Protein AF-A0A1B6LGV1-F1 (afdb_monomer_lite)

pLDDT: mean 84.23, std 12.66, range [40.59, 97.12]

Foldseek 3Di:
DDDDPPDPPDQAPCPVQFDWDQDPVRDIDTDGHDDPVPRQDPVNCVVVDADPVDHPPPPDPVVVVVCCVVCVVVVVVVVVVVVVCCVVPQDPVRDDDRDRD

Radius of gyration: 19.68 Å; chains: 1; bounding box: 51×38×47 Å

Secondary structure (DSSP, 8-state):
----TTS-----TTGGGEEEEE-TTS-EEEEEE--TTTT--HHHHHTTS--TTS--TT--HHHHHHHHHHHHHHHHHHHHHHHHHHHHH--TT------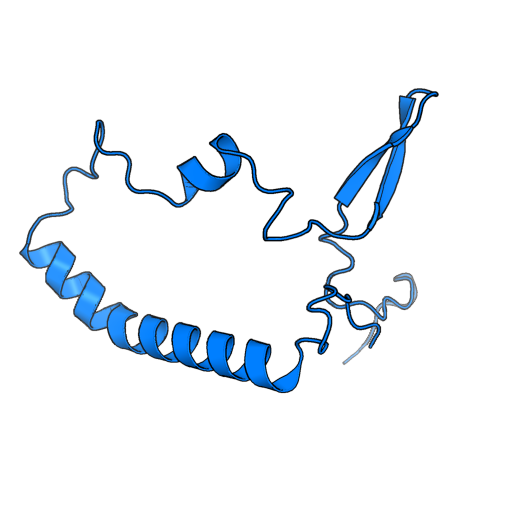--

Structure (mmCIF, N/CA/C/O backbone):
data_AF-A0A1B6LGV1-F1
#
_entry.id   AF-A0A1B6LGV1-F1
#
loop_
_atom_site.group_PDB
_atom_site.id
_atom_site.type_symbol
_atom_site.label_atom_id
_atom_site.label_alt_id
_atom_site.label_comp_id
_atom_site.label_asym_id
_atom_site.label_entity_id
_atom_site.label_seq_id
_atom_site.pdbx_PDB_ins_code
_atom_site.Cartn_x
_atom_site.Cartn_y
_atom_site.Cartn_z
_atom_site.occupancy
_atom_site.B_iso_or_equiv
_atom_site.auth_seq_id
_atom_site.auth_comp_id
_atom_site.auth_asym_id
_atom_site.auth_atom_id
_atom_site.pdbx_PDB_model_num
ATOM 1 N N . HIS A 1 1 ? -2.561 18.239 -23.705 1.00 43.09 1 HIS A N 1
ATOM 2 C CA . HIS A 1 1 ? -1.934 18.654 -22.432 1.00 43.09 1 HIS A CA 1
ATOM 3 C C . HIS A 1 1 ? -0.420 18.608 -22.568 1.00 43.09 1 HIS A C 1
ATOM 5 O O . HIS A 1 1 ? 0.151 17.566 -22.866 1.00 43.09 1 HIS A O 1
ATOM 11 N N . GLN A 1 2 ? 0.185 19.787 -22.507 1.00 40.59 2 GLN A N 1
ATOM 12 C CA . GLN A 1 2 ? 1.500 20.132 -23.042 1.00 40.59 2 GLN A CA 1
ATOM 13 C C . GLN A 1 2 ? 2.623 19.598 -22.134 1.00 40.59 2 GLN A C 1
ATOM 15 O O . GLN A 1 2 ? 2.749 20.024 -20.990 1.00 40.59 2 GLN A O 1
ATOM 20 N N . ARG A 1 3 ? 3.428 18.642 -22.624 1.00 50.94 3 ARG A N 1
ATOM 21 C CA . ARG A 1 3 ? 4.642 18.172 -21.932 1.00 50.94 3 ARG A CA 1
ATOM 22 C C . ARG A 1 3 ? 5.756 19.207 -22.133 1.00 50.94 3 ARG A C 1
ATOM 24 O O . ARG A 1 3 ? 6.042 19.591 -23.264 1.00 50.94 3 ARG A O 1
ATOM 31 N N . SER A 1 4 ? 6.354 19.671 -21.035 1.00 57.97 4 SER A N 1
ATOM 32 C CA . SER A 1 4 ? 7.537 20.545 -21.024 1.00 57.97 4 SER A CA 1
ATOM 33 C C . SER A 1 4 ? 8.656 19.974 -21.908 1.00 57.97 4 SER A C 1
ATOM 35 O O . SER A 1 4 ? 8.993 18.798 -21.789 1.00 57.97 4 SER A O 1
ATOM 37 N N . ARG A 1 5 ? 9.250 20.810 -22.776 1.00 57.25 5 ARG A N 1
ATOM 38 C CA . ARG A 1 5 ? 10.309 20.427 -23.736 1.00 57.25 5 ARG A CA 1
ATOM 39 C C . ARG A 1 5 ? 11.615 19.942 -23.081 1.00 57.25 5 ARG A C 1
ATOM 41 O O . ARG A 1 5 ? 12.407 19.305 -23.764 1.00 57.25 5 ARG A O 1
ATOM 48 N N . ASN A 1 6 ? 11.811 20.194 -21.783 1.00 61.28 6 ASN A N 1
ATOM 49 C CA . ASN A 1 6 ? 13.014 19.798 -21.034 1.00 61.28 6 ASN A CA 1
ATOM 50 C C . ASN A 1 6 ? 12.790 18.595 -20.104 1.00 61.28 6 ASN A C 1
ATOM 52 O O . ASN A 1 6 ? 13.696 18.212 -19.366 1.00 61.28 6 ASN A O 1
ATOM 56 N N . MET A 1 7 ? 11.594 18.002 -20.102 1.00 59.25 7 MET A N 1
ATOM 57 C CA . MET A 1 7 ? 11.331 16.804 -19.313 1.00 59.25 7 MET A CA 1
ATOM 58 C C . MET A 1 7 ? 11.659 15.575 -20.173 1.00 59.25 7 MET A C 1
ATOM 60 O O . MET A 1 7 ? 11.093 15.452 -21.264 1.00 59.25 7 MET A O 1
ATOM 64 N N . PRO A 1 8 ? 12.539 14.655 -19.728 1.00 60.22 8 PRO A N 1
ATOM 65 C CA . PRO A 1 8 ? 12.706 13.381 -20.416 1.00 60.22 8 PRO A CA 1
ATOM 66 C C . PRO A 1 8 ? 11.334 12.718 -20.574 1.00 60.22 8 PRO A C 1
ATOM 68 O O . PRO A 1 8 ? 10.462 12.857 -19.715 1.00 60.22 8 PRO A O 1
ATOM 71 N N . ASN A 1 9 ? 11.118 12.041 -21.701 1.00 67.44 9 ASN A N 1
ATOM 72 C CA . ASN A 1 9 ? 9.841 11.412 -22.025 1.00 67.44 9 ASN A CA 1
ATOM 73 C C . ASN A 1 9 ? 9.629 10.227 -21.062 1.00 67.44 9 ASN A C 1
ATOM 75 O O . ASN A 1 9 ? 10.067 9.106 -21.308 1.00 67.44 9 ASN A O 1
ATOM 79 N N . ILE A 1 10 ? 9.062 10.506 -19.888 1.00 70.50 10 ILE A N 1
ATOM 80 C CA . ILE A 1 10 ? 8.865 9.525 -18.824 1.00 70.50 10 ILE A CA 1
ATOM 81 C C . ILE A 1 10 ? 7.609 8.715 -19.159 1.00 70.50 10 ILE A C 1
ATOM 83 O O . ILE A 1 10 ? 6.486 9.199 -19.038 1.00 70.50 10 ILE A O 1
ATOM 87 N N . PHE A 1 11 ? 7.811 7.467 -19.583 1.00 71.06 11 PHE A N 1
ATOM 88 C CA . PHE A 1 11 ? 6.740 6.512 -19.907 1.00 71.06 11 PHE A CA 1
ATOM 89 C C . PHE A 1 11 ? 6.259 5.701 -18.691 1.00 71.06 11 PHE A C 1
ATOM 91 O O . PHE A 1 11 ? 5.280 4.971 -18.763 1.00 71.06 11 PHE A O 1
ATOM 98 N N . CYS A 1 12 ? 6.932 5.824 -17.544 1.00 74.06 12 CYS A N 1
ATOM 99 C CA . CYS A 1 12 ? 6.585 5.092 -16.330 1.00 74.06 12 CYS A CA 1
ATOM 100 C C . CYS A 1 12 ? 5.830 5.995 -15.350 1.00 74.06 12 CYS A C 1
ATOM 102 O O . CYS A 1 12 ? 6.407 6.953 -14.835 1.00 74.06 12 CYS A O 1
ATOM 104 N N . ARG A 1 13 ? 4.570 5.655 -15.038 1.00 74.94 13 ARG A N 1
ATOM 105 C CA . ARG A 1 13 ? 3.758 6.377 -14.035 1.00 74.94 13 ARG A CA 1
ATOM 106 C C . ARG A 1 13 ? 4.417 6.412 -12.654 1.00 74.94 13 ARG A C 1
ATOM 108 O O . ARG A 1 13 ? 4.277 7.392 -11.938 1.00 74.94 13 ARG A O 1
ATOM 115 N N . PHE A 1 14 ? 5.194 5.383 -12.324 1.00 76.44 14 PHE A N 1
ATOM 116 C CA . PHE A 1 14 ? 5.874 5.256 -11.038 1.00 76.44 14 PHE A CA 1
ATOM 117 C C . PHE A 1 14 ? 7.308 5.792 -11.043 1.00 76.44 14 PHE A C 1
ATOM 119 O O . PHE A 1 14 ? 8.041 5.546 -10.099 1.00 76.44 14 PHE A O 1
ATOM 126 N N . TYR A 1 15 ? 7.752 6.523 -12.070 1.00 81.81 15 TYR A N 1
ATOM 127 C CA . TYR A 1 15 ? 9.160 6.929 -12.211 1.00 81.81 15 TYR A CA 1
ATOM 128 C C . TYR A 1 15 ? 9.779 7.555 -10.947 1.00 81.81 15 TYR A C 1
ATOM 130 O O . TYR A 1 15 ? 10.923 7.241 -10.620 1.00 81.81 15 TYR A O 1
ATOM 138 N N . ALA A 1 16 ? 9.019 8.389 -10.230 1.00 83.81 16 ALA A N 1
ATOM 139 C CA . ALA A 1 16 ? 9.458 9.050 -8.999 1.00 83.81 16 ALA A CA 1
ATOM 140 C C . ALA A 1 16 ? 9.527 8.124 -7.766 1.00 83.81 16 ALA A C 1
ATOM 142 O O . ALA A 1 16 ? 10.148 8.484 -6.775 1.00 83.81 16 ALA A O 1
ATOM 143 N N . PHE A 1 17 ? 8.941 6.928 -7.836 1.00 85.31 17 PHE A N 1
ATOM 144 C CA . PHE A 1 17 ? 8.872 5.933 -6.757 1.00 85.31 17 PHE A CA 1
ATOM 145 C C . PHE A 1 17 ? 9.891 4.802 -6.938 1.00 85.31 17 PHE A C 1
ATOM 147 O O . PHE A 1 17 ? 9.741 3.704 -6.403 1.00 85.31 17 PHE A O 1
ATOM 154 N N . ARG A 1 18 ? 10.928 5.032 -7.748 1.00 87.62 18 ARG A N 1
ATOM 155 C CA . ARG A 1 18 ? 11.998 4.055 -7.930 1.00 87.62 18 ARG A CA 1
ATOM 156 C C . ARG A 1 18 ? 12.821 3.937 -6.658 1.00 87.62 18 ARG A C 1
ATOM 158 O O . ARG A 1 18 ? 13.321 4.930 -6.134 1.00 87.62 18 ARG A O 1
ATOM 165 N N . ARG A 1 19 ? 13.038 2.699 -6.232 1.00 89.25 19 ARG A N 1
ATOM 166 C CA . ARG A 1 19 ? 13.945 2.373 -5.139 1.00 89.25 19 ARG A CA 1
ATOM 167 C C . ARG A 1 19 ? 15.372 2.741 -5.537 1.00 89.25 19 ARG A C 1
ATOM 169 O O . ARG A 1 19 ? 15.789 2.509 -6.676 1.00 89.25 19 ARG A O 1
ATOM 176 N N . LEU A 1 20 ? 16.127 3.280 -4.588 1.00 91.62 20 LEU A N 1
ATOM 177 C CA . LEU A 1 20 ? 17.548 3.576 -4.739 1.00 91.62 20 LEU A CA 1
ATOM 178 C C . LEU A 1 20 ? 18.379 2.609 -3.898 1.00 91.62 20 LEU A C 1
ATOM 180 O O . LEU A 1 20 ? 17.914 2.082 -2.891 1.00 91.62 20 LEU A O 1
ATOM 184 N N . ARG A 1 21 ? 19.624 2.382 -4.310 1.00 90.81 21 ARG A N 1
ATOM 185 C CA . ARG A 1 21 ? 20.618 1.648 -3.522 1.00 90.81 21 ARG A CA 1
ATOM 186 C C . ARG A 1 21 ? 21.973 2.323 -3.623 1.00 90.81 21 ARG A C 1
ATOM 188 O O . ARG A 1 21 ? 22.300 2.901 -4.660 1.00 90.81 21 ARG A O 1
ATOM 195 N N . TYR A 1 22 ? 22.792 2.158 -2.596 1.00 95.62 22 TYR A N 1
ATOM 196 C CA . TYR A 1 22 ? 24.211 2.460 -2.700 1.00 95.62 22 TYR A CA 1
ATOM 197 C C . TYR A 1 22 ? 24.938 1.323 -3.425 1.00 95.62 22 TYR A C 1
ATOM 199 O O . TYR A 1 22 ? 24.703 0.134 -3.193 1.00 95.62 22 TYR A O 1
ATOM 207 N N . THR A 1 23 ? 25.801 1.685 -4.365 1.00 94.50 23 THR A N 1
ATOM 208 C CA . THR A 1 23 ? 26.737 0.755 -5.003 1.00 94.50 23 THR A CA 1
ATOM 209 C C . THR A 1 23 ? 27.911 0.466 -4.067 1.00 94.50 23 THR A C 1
ATOM 211 O O . THR A 1 23 ? 28.129 1.184 -3.094 1.00 94.50 23 THR A O 1
ATOM 214 N N . LYS A 1 24 ? 28.722 -0.554 -4.386 1.00 94.69 24 LYS A N 1
ATOM 215 C CA . LYS A 1 24 ? 29.947 -0.870 -3.625 1.00 94.69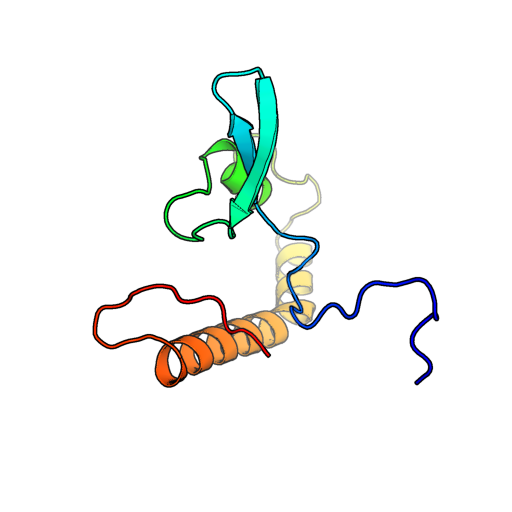 24 LYS A CA 1
ATOM 216 C C . LYS A 1 24 ? 30.918 0.318 -3.532 1.00 94.69 24 LYS A C 1
ATOM 218 O O . LYS A 1 24 ? 31.696 0.390 -2.594 1.00 94.69 24 LYS A O 1
ATOM 223 N N . ASN A 1 25 ? 30.825 1.256 -4.476 1.00 94.75 25 ASN A N 1
ATOM 224 C CA . ASN A 1 25 ? 31.661 2.451 -4.550 1.00 94.75 25 ASN A CA 1
ATOM 225 C C . ASN A 1 25 ? 31.005 3.675 -3.874 1.00 94.75 25 ASN A C 1
ATOM 227 O O . ASN A 1 25 ? 31.473 4.792 -4.063 1.00 94.75 25 ASN A O 1
ATOM 231 N N . GLY A 1 26 ? 29.889 3.501 -3.153 1.00 94.75 26 GLY A N 1
ATOM 232 C CA . GLY A 1 26 ? 29.199 4.576 -2.426 1.00 94.75 26 GLY A CA 1
ATOM 233 C C . GLY A 1 26 ? 28.315 5.495 -3.277 1.00 94.75 26 GLY A C 1
ATOM 234 O O . GLY A 1 26 ? 27.723 6.431 -2.753 1.00 94.75 26 GLY A O 1
ATOM 235 N N . GLN A 1 27 ? 28.175 5.242 -4.581 1.00 96.38 27 GLN A N 1
ATOM 236 C CA . GLN A 1 27 ? 27.286 6.027 -5.448 1.00 96.38 27 GLN A CA 1
ATOM 237 C C . GLN A 1 27 ? 25.834 5.555 -5.336 1.00 96.38 27 GLN A C 1
ATOM 239 O O . GLN A 1 27 ? 25.594 4.347 -5.254 1.00 96.38 27 GLN A O 1
ATOM 244 N N . LEU A 1 28 ? 24.878 6.485 -5.407 1.00 94.19 28 LEU A N 1
ATOM 245 C CA . LEU A 1 28 ? 23.451 6.173 -5.526 1.00 94.19 28 LEU A CA 1
ATOM 246 C C . LEU A 1 28 ? 23.123 5.648 -6.928 1.00 94.19 28 LEU A C 1
ATOM 248 O O . LEU A 1 28 ? 23.496 6.247 -7.934 1.00 94.19 28 LEU A O 1
ATOM 252 N N . ALA A 1 29 ? 22.385 4.544 -6.988 1.00 92.00 29 ALA A N 1
ATOM 253 C CA . ALA A 1 29 ? 21.919 3.936 -8.226 1.00 92.00 29 ALA A CA 1
ATOM 254 C C . ALA A 1 29 ? 20.445 3.527 -8.128 1.00 92.00 29 ALA A C 1
ATOM 256 O O . ALA A 1 29 ? 19.948 3.180 -7.057 1.00 92.00 29 ALA A O 1
ATOM 257 N N . ILE A 1 30 ? 19.761 3.515 -9.274 1.00 89.38 30 ILE A N 1
ATOM 258 C CA . ILE A 1 30 ? 18.388 3.012 -9.388 1.00 89.38 30 ILE A CA 1
ATOM 259 C C . ILE A 1 30 ? 18.383 1.493 -9.171 1.00 89.38 30 ILE A C 1
ATOM 261 O O . ILE A 1 30 ? 19.175 0.762 -9.769 1.00 89.38 30 ILE A O 1
ATOM 265 N N . ALA A 1 31 ? 17.463 1.021 -8.332 1.00 89.06 31 ALA A N 1
ATOM 266 C CA . ALA A 1 31 ? 17.335 -0.369 -7.897 1.00 89.06 31 ALA A CA 1
ATOM 267 C C . ALA A 1 31 ? 15.940 -0.962 -8.173 1.00 89.06 31 ALA A C 1
ATOM 269 O O . ALA A 1 31 ? 15.499 -1.872 -7.466 1.00 89.06 31 ALA A O 1
ATOM 270 N N . GLY A 1 32 ? 15.251 -0.444 -9.196 1.00 87.56 32 GLY A N 1
ATOM 271 C CA . GLY A 1 32 ? 13.908 -0.875 -9.583 1.00 87.56 32 GLY A CA 1
ATOM 272 C C . GLY A 1 32 ? 12.819 -0.203 -8.750 1.00 87.56 32 GLY A C 1
ATOM 273 O O . GLY A 1 32 ? 12.891 0.997 -8.495 1.00 87.56 32 GLY A O 1
ATOM 274 N N . PHE A 1 33 ? 11.815 -0.977 -8.358 1.00 87.25 33 PHE A N 1
ATOM 275 C CA . PHE A 1 33 ? 10.713 -0.569 -7.487 1.00 87.25 33 PHE A CA 1
ATOM 276 C C . PHE A 1 33 ? 10.714 -1.446 -6.242 1.00 87.25 33 PHE A C 1
ATOM 278 O O . PHE A 1 33 ? 11.281 -2.541 -6.278 1.00 87.25 33 PHE A O 1
ATOM 285 N N . SER A 1 34 ? 10.110 -0.952 -5.166 1.00 86.50 34 SER A N 1
ATOM 286 C CA . SER A 1 34 ? 9.976 -1.734 -3.943 1.00 86.50 34 SER A CA 1
ATOM 287 C C . SER A 1 34 ? 8.989 -2.878 -4.143 1.00 86.50 34 SER A C 1
ATOM 289 O O . SER A 1 34 ? 7.909 -2.670 -4.692 1.00 86.50 34 SER A O 1
ATOM 291 N N . ASP A 1 35 ? 9.357 -4.073 -3.700 1.00 84.88 35 ASP A N 1
ATOM 292 C CA . ASP A 1 35 ? 8.448 -5.208 -3.601 1.00 84.88 35 ASP A CA 1
ATOM 293 C C . ASP A 1 35 ? 7.515 -4.997 -2.390 1.00 84.88 35 ASP A C 1
ATOM 295 O O . ASP A 1 35 ? 8.006 -4.935 -1.257 1.00 84.88 35 ASP A O 1
ATOM 299 N N . PRO A 1 36 ? 6.190 -4.882 -2.594 1.00 79.31 36 PRO A N 1
ATOM 300 C CA . PRO A 1 36 ? 5.241 -4.582 -1.523 1.00 79.31 36 PRO A CA 1
ATOM 301 C C . PRO A 1 36 ? 5.164 -5.665 -0.438 1.00 79.31 36 PRO A C 1
ATOM 303 O O . PRO A 1 36 ? 4.729 -5.366 0.670 1.00 79.31 36 PRO A O 1
ATOM 306 N N . LEU A 1 37 ? 5.588 -6.902 -0.719 1.00 82.00 37 LEU A N 1
ATOM 307 C CA . LEU A 1 37 ? 5.540 -8.012 0.237 1.00 82.00 37 LEU A CA 1
ATOM 308 C C . LEU A 1 37 ? 6.868 -8.233 0.966 1.00 82.00 37 LEU A C 1
ATOM 310 O O . LEU A 1 37 ? 6.902 -8.943 1.971 1.00 82.00 37 LEU A O 1
ATOM 314 N N . ARG A 1 38 ? 7.972 -7.688 0.443 1.00 86.00 38 ARG A N 1
ATOM 315 C CA . ARG A 1 38 ? 9.326 -8.033 0.909 1.00 86.00 38 ARG A CA 1
ATOM 316 C C . ARG A 1 38 ? 10.131 -6.854 1.423 1.00 86.00 38 ARG A C 1
ATOM 318 O O . ARG A 1 38 ? 10.979 -7.056 2.286 1.00 86.00 38 ARG A O 1
ATOM 325 N N . ASP A 1 39 ? 9.918 -5.665 0.866 1.00 87.88 39 ASP A N 1
ATOM 326 C CA . ASP A 1 39 ? 10.793 -4.523 1.134 1.00 87.88 39 ASP A CA 1
ATOM 327 C C . ASP A 1 39 ? 10.305 -3.636 2.284 1.00 87.88 39 ASP A C 1
ATOM 329 O O . ASP A 1 39 ? 11.105 -2.878 2.825 1.00 87.88 39 ASP A O 1
ATOM 333 N N . ALA A 1 40 ? 9.025 -3.716 2.664 1.00 89.44 40 ALA A N 1
ATOM 334 C CA . ALA A 1 40 ? 8.496 -2.959 3.794 1.00 89.44 40 ALA A CA 1
ATOM 335 C C . ALA A 1 40 ? 9.042 -3.521 5.115 1.00 89.44 40 ALA A C 1
ATOM 337 O O . ALA A 1 40 ? 8.807 -4.681 5.465 1.00 89.44 40 ALA A O 1
ATOM 338 N N . THR A 1 41 ? 9.777 -2.695 5.854 1.00 90.69 41 THR A N 1
ATOM 339 C CA . THR A 1 41 ? 10.278 -3.032 7.189 1.00 90.69 41 THR A CA 1
ATOM 340 C C . THR A 1 41 ? 9.198 -2.820 8.250 1.00 90.69 41 THR A C 1
ATOM 342 O O . THR A 1 41 ? 8.167 -2.196 8.004 1.00 90.69 41 THR A O 1
ATOM 345 N N . GLN A 1 42 ? 9.430 -3.314 9.470 1.00 89.19 42 GLN A N 1
ATOM 346 C CA . GLN A 1 42 ? 8.508 -3.057 10.582 1.00 89.19 42 GLN A CA 1
ATOM 347 C C . GLN A 1 42 ? 8.347 -1.563 10.878 1.00 89.19 42 GLN A C 1
ATOM 349 O O . GLN A 1 42 ? 7.242 -1.135 11.201 1.00 89.19 42 GLN A O 1
ATOM 354 N N . ASP A 1 43 ? 9.411 -0.773 10.727 1.00 89.62 43 ASP A N 1
ATOM 355 C CA . ASP A 1 43 ? 9.354 0.673 10.939 1.00 89.62 43 ASP A CA 1
ATOM 356 C C . ASP A 1 43 ? 8.515 1.370 9.860 1.00 89.62 43 ASP A C 1
ATOM 358 O O . ASP A 1 43 ? 7.739 2.269 10.182 1.00 89.62 43 ASP A O 1
ATOM 362 N N . ASP A 1 44 ? 8.590 0.905 8.607 1.00 89.25 44 ASP A N 1
ATOM 363 C CA . ASP A 1 44 ? 7.728 1.402 7.526 1.00 89.25 44 ASP A CA 1
ATOM 364 C C . ASP A 1 44 ? 6.250 1.099 7.817 1.00 89.25 44 ASP A C 1
ATOM 366 O O . ASP A 1 44 ? 5.384 1.956 7.636 1.00 89.25 44 ASP A O 1
ATOM 370 N N . LEU A 1 45 ? 5.959 -0.113 8.306 1.00 88.56 45 LEU A N 1
ATOM 371 C CA . LEU A 1 45 ? 4.601 -0.551 8.646 1.00 88.56 45 LEU A CA 1
ATOM 372 C C . LEU A 1 45 ? 4.049 0.161 9.883 1.00 88.56 45 LEU A C 1
ATOM 374 O O . LEU A 1 45 ? 2.852 0.433 9.944 1.00 88.56 45 LEU A O 1
ATOM 378 N N . LYS A 1 46 ? 4.901 0.501 10.855 1.00 87.88 46 LYS A N 1
ATOM 379 C CA . LYS A 1 46 ? 4.496 1.157 12.107 1.00 87.88 46 LYS A CA 1
ATOM 380 C C . LYS A 1 46 ? 3.769 2.484 11.874 1.00 87.88 46 LYS A C 1
ATOM 382 O O . LYS A 1 46 ? 2.920 2.845 12.678 1.00 87.88 46 LYS A O 1
ATOM 387 N N . LEU A 1 47 ? 4.062 3.181 10.774 1.00 85.81 47 LEU A N 1
ATOM 388 C CA . LEU A 1 47 ? 3.373 4.417 10.383 1.00 85.81 47 LEU A CA 1
ATOM 389 C C . LEU A 1 47 ? 1.901 4.201 9.996 1.00 85.81 47 LEU A C 1
ATOM 391 O O . LEU A 1 47 ? 1.109 5.136 10.076 1.00 85.81 47 LEU A O 1
ATOM 395 N N . TRP A 1 48 ? 1.544 2.989 9.570 1.00 85.75 48 TRP A N 1
ATOM 396 C CA . TRP A 1 48 ? 0.201 2.624 9.108 1.00 85.75 48 TRP A CA 1
ATOM 397 C C . TRP A 1 48 ? -0.607 1.857 10.154 1.00 85.75 48 TRP A C 1
ATOM 399 O O . TRP A 1 48 ? -1.816 1.688 10.002 1.00 85.75 48 TRP A O 1
ATOM 409 N N . LEU A 1 49 ? 0.055 1.363 11.198 1.00 87.50 49 LEU A N 1
ATOM 410 C CA . LEU A 1 49 ? -0.571 0.588 12.257 1.00 87.50 49 LEU A CA 1
ATOM 411 C C . LEU A 1 49 ? -1.014 1.504 13.405 1.00 87.50 49 LEU A C 1
ATOM 413 O O . LEU A 1 49 ? -0.345 2.497 13.701 1.00 87.50 49 LEU A O 1
ATOM 417 N N . PRO A 1 50 ? -2.121 1.174 14.092 1.00 83.88 50 PRO A N 1
ATOM 418 C CA . PRO A 1 50 ? -2.507 1.896 15.294 1.00 83.88 50 PRO A CA 1
ATOM 419 C C . PRO A 1 50 ? -1.392 1.793 16.338 1.00 83.88 50 PRO A C 1
ATOM 421 O O . PRO A 1 50 ? -0.825 0.721 16.544 1.00 83.88 50 PRO A O 1
ATOM 424 N N . LEU A 1 51 ? -1.092 2.908 17.006 1.00 84.19 51 LEU A N 1
ATOM 425 C CA . LEU A 1 51 ? -0.133 2.970 18.107 1.00 84.19 51 LEU A CA 1
ATOM 426 C C . LEU A 1 51 ? -0.866 2.627 19.413 1.00 84.19 51 LEU A C 1
ATOM 428 O O . LEU A 1 51 ? -1.564 3.492 19.943 1.00 84.19 51 LEU A O 1
ATOM 432 N N . PRO A 1 52 ? -0.741 1.396 19.951 1.00 79.12 52 PRO A N 1
ATOM 433 C CA . PRO A 1 5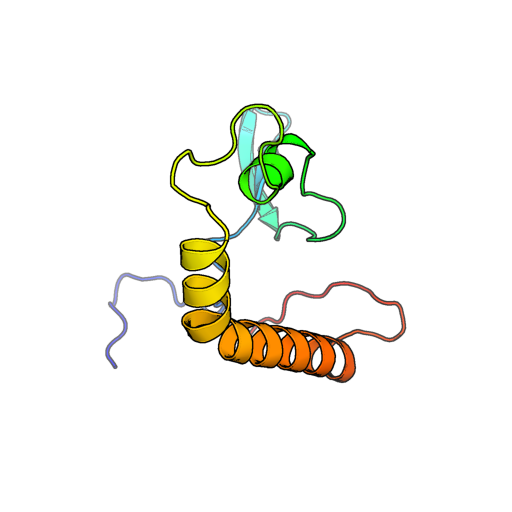2 ? -1.553 0.960 21.090 1.00 79.12 52 PRO A CA 1
ATOM 434 C C . PRO A 1 52 ? -1.216 1.741 22.361 1.00 79.12 52 PRO A C 1
ATOM 436 O O . PRO A 1 52 ? -2.089 2.001 23.182 1.00 79.12 52 PRO A O 1
ATOM 439 N N . ASP A 1 53 ? 0.050 2.143 22.486 1.00 85.50 53 ASP A N 1
ATOM 440 C CA . ASP A 1 53 ? 0.580 2.873 23.637 1.00 85.50 53 ASP A CA 1
ATOM 441 C C . ASP A 1 53 ? 0.274 4.380 23.580 1.00 85.50 53 ASP A C 1
ATOM 443 O O . ASP A 1 53 ? 0.465 5.091 24.565 1.00 85.50 53 ASP A O 1
ATOM 447 N N . SER A 1 54 ? -0.187 4.888 22.431 1.00 85.50 54 SER A N 1
ATOM 448 C CA . SER A 1 54 ? -0.543 6.299 22.251 1.00 85.50 54 SER A CA 1
ATOM 449 C C . SER A 1 54 ? -1.713 6.462 21.269 1.00 85.50 54 SER A C 1
ATOM 451 O O . SER A 1 54 ? -1.536 7.023 20.178 1.00 85.50 54 SER A O 1
ATOM 453 N N . PRO A 1 55 ? -2.912 5.956 21.607 1.00 82.06 55 PRO A N 1
ATOM 454 C CA . PRO A 1 55 ? -4.079 6.180 20.770 1.00 82.06 55 PRO A CA 1
ATOM 455 C C . PRO A 1 55 ? -4.383 7.685 20.697 1.00 82.06 55 PRO A C 1
ATOM 457 O O . PRO A 1 55 ? -4.118 8.412 21.662 1.00 82.06 55 PRO A O 1
ATOM 460 N N . PRO A 1 56 ? -4.945 8.178 19.579 1.00 83.62 56 PRO A N 1
ATOM 461 C CA . PRO A 1 56 ? -5.400 9.558 19.510 1.00 83.62 56 PRO A CA 1
ATOM 462 C C . PRO A 1 56 ? -6.424 9.817 20.628 1.00 83.62 56 PRO A C 1
ATOM 464 O O . PRO A 1 56 ? -7.366 9.032 20.761 1.00 83.62 56 PRO A O 1
ATOM 467 N N . PRO A 1 57 ? -6.265 10.886 21.429 1.00 84.31 57 PRO A N 1
ATOM 468 C CA . PRO A 1 57 ? -7.120 11.132 22.593 1.00 84.31 57 PRO A CA 1
ATOM 469 C C . PRO A 1 57 ? -8.593 11.344 22.216 1.00 84.31 57 PRO A C 1
ATOM 471 O O . PRO A 1 57 ? -9.472 11.048 23.018 1.00 84.31 57 PRO A O 1
ATOM 474 N N . ASP A 1 58 ? -8.849 11.791 20.985 1.00 87.75 58 ASP A N 1
ATOM 475 C CA . ASP A 1 58 ? -10.180 12.144 20.480 1.00 87.75 58 ASP A CA 1
ATOM 476 C C . ASP A 1 58 ? -10.838 11.014 19.664 1.00 87.75 58 ASP A C 1
ATOM 478 O O . ASP A 1 58 ? -11.862 11.220 19.012 1.00 87.75 58 ASP A O 1
ATOM 482 N N . LEU A 1 59 ? -10.252 9.811 19.650 1.00 89.75 59 LEU A N 1
ATOM 483 C CA . LEU A 1 59 ? -10.808 8.656 18.939 1.00 89.75 59 LEU A CA 1
ATOM 484 C C . LEU A 1 59 ? -11.772 7.869 19.839 1.00 89.75 59 LEU A C 1
ATOM 486 O O . LEU A 1 59 ? -11.534 6.709 20.177 1.00 89.75 59 LEU A O 1
ATOM 490 N N . ASP A 1 60 ? -12.864 8.510 20.247 1.00 90.75 60 ASP A N 1
ATOM 491 C CA . ASP A 1 60 ? -13.939 7.859 20.996 1.00 90.75 60 ASP A CA 1
ATOM 492 C C . ASP A 1 60 ? -14.915 7.093 20.076 1.00 90.75 60 ASP A C 1
ATOM 494 O O . ASP A 1 60 ? -14.727 6.988 18.858 1.00 90.75 60 ASP A O 1
ATOM 498 N N . LEU A 1 61 ? -15.962 6.502 20.660 1.00 94.00 61 LEU A N 1
ATOM 499 C CA . LEU A 1 61 ? -16.956 5.726 19.912 1.00 94.00 61 LEU A CA 1
ATOM 500 C C . LEU A 1 61 ? -17.725 6.584 18.894 1.00 94.00 61 LEU A C 1
ATOM 502 O O . LEU A 1 61 ? -18.057 6.096 17.810 1.00 94.00 61 LEU A O 1
ATOM 506 N N . GLU A 1 62 ? -18.019 7.838 19.235 1.00 95.75 62 GLU A N 1
ATOM 507 C CA . GLU A 1 62 ? -18.755 8.752 18.364 1.00 95.75 62 GLU A CA 1
ATOM 508 C C . GLU A 1 62 ? -17.900 9.129 17.154 1.00 95.75 62 GLU A C 1
ATOM 510 O O . GLU A 1 62 ? -18.340 8.957 16.012 1.00 95.75 62 GLU A O 1
ATOM 515 N N . MET A 1 63 ? -16.650 9.528 17.395 1.00 94.81 63 MET A N 1
ATOM 516 C CA . MET A 1 63 ? -15.681 9.838 16.350 1.00 94.81 63 MET A CA 1
ATOM 517 C C . MET A 1 63 ? -15.391 8.614 15.476 1.00 94.81 63 MET A C 1
ATOM 519 O O . MET A 1 63 ? -15.380 8.712 14.249 1.00 94.81 63 MET A O 1
ATOM 523 N N . SER A 1 64 ? -15.237 7.433 16.078 1.00 93.25 64 SER A N 1
ATOM 524 C CA . SER A 1 64 ? -15.037 6.177 15.342 1.00 93.25 64 SER A CA 1
ATOM 525 C C . SER A 1 64 ? -16.204 5.887 14.397 1.00 93.25 64 SER A C 1
ATOM 527 O O . SER A 1 64 ? -15.998 5.550 13.229 1.00 93.25 64 SER A O 1
ATOM 529 N N . ARG A 1 65 ? -17.446 6.065 14.868 1.00 96.00 65 ARG A N 1
ATOM 530 C CA . ARG A 1 65 ? -18.645 5.894 14.039 1.00 96.00 65 ARG A CA 1
ATOM 531 C C . ARG A 1 65 ? -18.709 6.934 12.924 1.00 96.00 65 ARG A C 1
ATOM 533 O O . ARG A 1 65 ? -19.061 6.581 11.799 1.00 96.00 65 ARG A O 1
ATOM 540 N N . PHE A 1 66 ? -18.384 8.189 13.226 1.00 96.06 66 PHE A N 1
ATOM 541 C CA . PHE A 1 66 ? -18.334 9.260 12.236 1.00 96.06 66 PHE A CA 1
ATOM 542 C C . PHE A 1 66 ? -17.338 8.932 11.119 1.00 96.06 66 PHE A C 1
ATOM 544 O O . PHE A 1 66 ? -17.717 8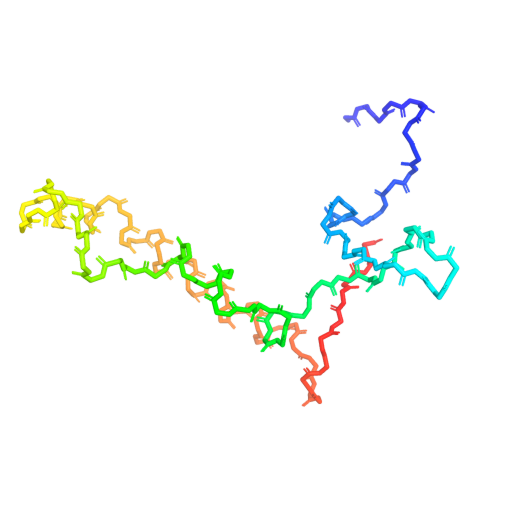.956 9.950 1.00 96.06 66 PHE A O 1
ATOM 551 N N . LEU A 1 67 ? -16.108 8.545 11.468 1.00 94.38 67 LEU A N 1
ATOM 552 C CA . LEU A 1 67 ? -15.087 8.154 10.497 1.00 94.38 67 LEU A CA 1
ATOM 553 C C . LEU A 1 67 ? -15.572 6.997 9.620 1.00 94.38 67 LEU A C 1
ATOM 555 O O . LEU A 1 67 ? -15.568 7.126 8.398 1.00 94.38 67 LEU A O 1
ATOM 559 N N . LEU A 1 68 ? -16.070 5.909 10.217 1.00 95.25 68 LEU A N 1
ATOM 560 C CA . LEU A 1 68 ? -16.587 4.762 9.460 1.00 95.25 68 LEU A CA 1
ATOM 561 C C . LEU A 1 68 ? -17.732 5.148 8.514 1.00 95.25 68 LEU A C 1
ATOM 563 O O . LEU A 1 68 ? -17.788 4.637 7.401 1.00 95.25 68 LEU A O 1
ATOM 567 N N . LEU A 1 69 ? -18.609 6.072 8.913 1.00 96.94 69 LEU A N 1
ATOM 568 C CA . LEU A 1 69 ? -19.683 6.563 8.047 1.00 96.94 69 LEU A CA 1
ATOM 569 C C . LEU A 1 69 ? -19.154 7.386 6.862 1.00 96.94 69 LEU A C 1
ATOM 571 O O . LEU A 1 69 ? -19.746 7.351 5.790 1.00 96.94 69 LEU A O 1
ATOM 575 N N . GLN A 1 70 ? -18.073 8.148 7.047 1.00 96.88 70 GLN A N 1
ATOM 576 C CA . GLN A 1 70 ? -17.518 9.002 5.992 1.00 96.88 70 GLN A CA 1
ATOM 577 C C . GLN A 1 70 ? -16.597 8.244 5.027 1.00 96.88 70 GLN A C 1
ATOM 579 O O . GLN A 1 70 ? -16.590 8.538 3.830 1.00 96.88 70 GLN A O 1
ATOM 584 N N . VAL A 1 71 ? -15.802 7.294 5.533 1.00 96.38 71 VAL A N 1
ATOM 585 C CA . VAL A 1 71 ? -14.750 6.624 4.747 1.00 96.38 71 VAL A CA 1
ATOM 586 C C . VAL A 1 7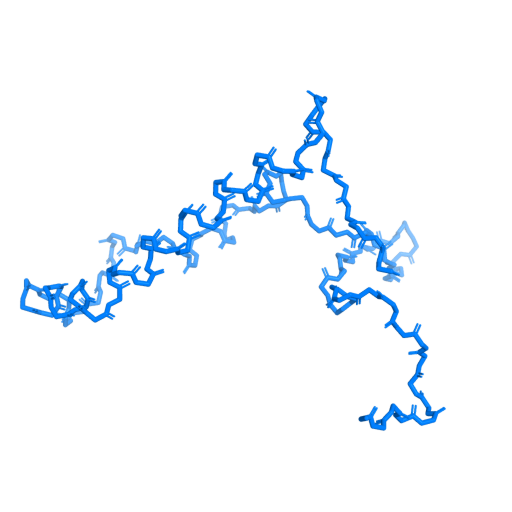1 ? -14.984 5.133 4.516 1.00 96.38 71 VAL A C 1
ATOM 588 O O . VAL A 1 71 ? -14.262 4.539 3.720 1.00 96.38 71 VAL A O 1
ATOM 591 N N . GLY A 1 72 ? -15.970 4.517 5.175 1.00 96.19 72 GLY A N 1
ATOM 592 C CA . GLY A 1 72 ? -16.205 3.071 5.111 1.00 96.19 72 GLY A CA 1
ATOM 593 C C . GLY A 1 72 ? -16.472 2.568 3.695 1.00 96.19 72 GLY A C 1
ATOM 594 O O . GLY A 1 72 ? -15.808 1.638 3.248 1.00 96.19 72 GLY A O 1
ATOM 595 N N . ASP A 1 73 ? -17.364 3.231 2.960 1.00 97.00 73 ASP A N 1
ATOM 596 C CA . ASP A 1 73 ? -17.686 2.848 1.579 1.00 97.00 73 ASP A CA 1
ATOM 597 C C . ASP A 1 73 ? -16.471 3.002 0.656 1.00 97.00 73 ASP A C 1
ATOM 599 O O . ASP A 1 73 ? -16.152 2.099 -0.109 1.00 97.00 73 ASP A O 1
ATOM 603 N N . GLN A 1 74 ? -15.715 4.096 0.806 1.00 96.56 74 GLN A N 1
ATOM 604 C CA . GLN A 1 74 ? -14.488 4.331 0.036 1.00 96.56 74 GLN A CA 1
ATOM 605 C C . GLN A 1 74 ? -13.434 3.247 0.304 1.00 96.56 74 GLN A C 1
ATOM 607 O O . GLN A 1 74 ? -12.716 2.837 -0.607 1.00 96.56 74 GLN A O 1
ATOM 612 N N . PHE A 1 75 ? -13.338 2.773 1.549 1.00 94.19 75 PHE A N 1
ATOM 613 C CA . PHE A 1 75 ? -12.447 1.676 1.912 1.00 94.19 75 PHE A CA 1
ATOM 614 C C . PHE A 1 75 ? -12.900 0.347 1.294 1.00 94.19 75 PHE A C 1
ATOM 616 O O . PHE A 1 75 ? -12.070 -0.396 0.770 1.00 94.19 75 PHE A O 1
ATOM 623 N N . CYS A 1 76 ? -14.202 0.058 1.314 1.00 96.50 76 CYS A N 1
ATOM 624 C CA . CYS A 1 76 ? -14.762 -1.125 0.661 1.00 96.50 76 CYS A CA 1
ATOM 625 C C . CYS A 1 76 ? -14.509 -1.105 -0.853 1.00 96.50 76 CYS A C 1
ATOM 627 O O . CYS A 1 76 ? -14.036 -2.100 -1.402 1.00 96.50 76 CYS A O 1
ATOM 629 N N . ASP A 1 77 ? -14.744 0.033 -1.507 1.00 97.12 77 ASP A N 1
ATOM 630 C CA . ASP A 1 77 ? -14.473 0.212 -2.934 1.00 97.12 77 ASP A CA 1
ATOM 631 C C . ASP A 1 77 ? -12.992 -0.007 -3.254 1.00 97.12 77 ASP A C 1
ATOM 633 O O . ASP A 1 77 ? -12.656 -0.704 -4.213 1.00 97.12 77 ASP A O 1
ATOM 637 N N . LEU A 1 78 ? -12.095 0.552 -2.435 1.00 95.69 78 LEU A N 1
ATOM 638 C CA . LEU A 1 78 ? -10.653 0.365 -2.584 1.00 95.69 78 LEU A CA 1
ATOM 639 C C . LEU A 1 78 ? -10.262 -1.116 -2.476 1.00 95.69 78 LEU A C 1
ATOM 641 O O . LEU A 1 78 ? -9.474 -1.604 -3.286 1.00 95.69 78 LEU A O 1
ATOM 645 N N . LEU A 1 79 ? -10.826 -1.832 -1.501 1.00 95.25 79 LEU A N 1
ATOM 646 C CA . LEU A 1 79 ? -10.552 -3.252 -1.288 1.00 95.25 79 LEU A CA 1
ATOM 647 C C . LEU A 1 79 ? -11.017 -4.108 -2.474 1.00 95.25 79 LEU A C 1
ATOM 649 O O . LEU A 1 79 ? -10.299 -5.012 -2.903 1.00 95.25 79 LEU A O 1
ATOM 653 N N . GLU A 1 80 ? -12.206 -3.843 -3.010 1.00 97.06 80 GLU A N 1
ATOM 654 C CA . GLU A 1 80 ? -12.710 -4.578 -4.174 1.00 97.06 80 GLU A CA 1
ATOM 655 C C . GLU A 1 80 ? -11.891 -4.274 -5.436 1.00 97.06 80 GLU A C 1
ATOM 657 O O . GLU A 1 80 ? -11.537 -5.199 -6.170 1.00 97.06 80 GLU A O 1
ATOM 662 N N . GLN A 1 81 ? -11.484 -3.018 -5.641 1.00 95.31 81 GLN A N 1
ATOM 663 C CA . GLN A 1 81 ? -10.578 -2.648 -6.736 1.00 95.31 81 GLN A CA 1
ATOM 664 C C . GLN A 1 81 ? -9.223 -3.359 -6.633 1.00 95.31 81 GLN A C 1
ATOM 666 O O . GLN A 1 81 ? -8.673 -3.791 -7.648 1.00 95.31 81 GLN A O 1
ATOM 671 N N . GLU A 1 82 ? -8.673 -3.506 -5.424 1.00 91.00 82 GLU A N 1
ATOM 672 C CA . GLU A 1 82 ? -7.420 -4.233 -5.215 1.00 91.00 82 GLU A CA 1
ATOM 673 C C . GLU A 1 82 ? -7.573 -5.723 -5.556 1.00 91.00 82 GLU A C 1
ATOM 675 O O . GLU A 1 82 ? -6.744 -6.278 -6.285 1.00 91.00 82 GLU A O 1
ATOM 680 N N . LYS A 1 83 ? -8.662 -6.365 -5.112 1.00 92.81 83 LYS A N 1
ATOM 681 C CA . LYS A 1 83 ? -8.967 -7.766 -5.456 1.00 92.81 83 LYS A CA 1
ATOM 682 C C . LYS A 1 83 ? -9.118 -7.964 -6.963 1.00 92.81 83 LYS A C 1
ATOM 684 O O . LYS A 1 83 ? -8.557 -8.914 -7.515 1.00 92.81 83 LYS A O 1
ATOM 689 N N . GLU A 1 84 ? -9.847 -7.072 -7.631 1.00 93.31 84 GLU A N 1
ATOM 690 C CA . GLU A 1 84 ? -10.010 -7.099 -9.084 1.00 93.31 84 GLU A CA 1
ATOM 691 C C . GLU A 1 84 ? -8.652 -6.949 -9.783 1.00 93.31 84 GLU A C 1
ATOM 693 O O . GLU A 1 84 ? -8.295 -7.782 -10.6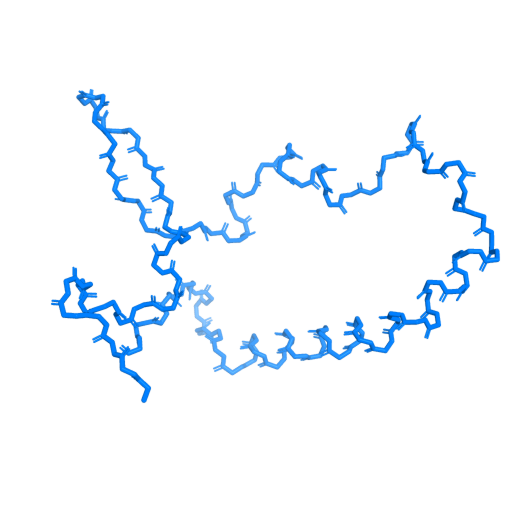21 1.00 93.31 84 GLU A O 1
ATOM 698 N N . ALA A 1 85 ? -7.848 -5.958 -9.392 1.00 87.38 85 ALA A N 1
ATOM 699 C CA . ALA A 1 85 ? -6.528 -5.729 -9.972 1.00 87.38 85 ALA A CA 1
ATOM 700 C C . ALA A 1 85 ? -5.608 -6.950 -9.817 1.00 87.38 85 ALA A C 1
ATOM 702 O O . ALA A 1 85 ? -4.938 -7.337 -10.777 1.00 87.38 85 ALA A O 1
ATOM 703 N N . ILE A 1 86 ? -5.613 -7.593 -8.645 1.00 85.38 86 ILE A N 1
ATOM 704 C CA . ILE A 1 86 ? -4.894 -8.850 -8.396 1.00 85.38 86 ILE A CA 1
ATOM 705 C C . ILE A 1 86 ? -5.377 -9.932 -9.368 1.00 85.38 86 ILE A C 1
ATOM 707 O O . ILE A 1 86 ? -4.548 -10.572 -10.013 1.00 85.38 86 ILE A O 1
ATOM 711 N N . SER A 1 87 ? -6.692 -10.107 -9.526 1.00 86.81 87 SER A N 1
ATOM 712 C CA . SER A 1 87 ? -7.260 -11.142 -10.403 1.00 86.81 87 SER A CA 1
ATOM 713 C C . SER A 1 87 ? -6.903 -10.972 -11.887 1.00 86.81 87 SER A C 1
ATOM 715 O O . SER A 1 87 ? -6.723 -11.965 -12.586 1.00 86.81 87 SER A O 1
ATOM 717 N N . ILE A 1 88 ? -6.776 -9.730 -12.369 1.00 85.94 88 ILE A N 1
ATOM 718 C CA . ILE A 1 88 ? -6.524 -9.430 -13.789 1.00 85.94 88 ILE A CA 1
ATOM 719 C C . ILE A 1 88 ? -5.020 -9.376 -14.093 1.00 85.94 88 ILE A C 1
ATOM 721 O O . ILE A 1 88 ? -4.600 -9.647 -15.221 1.00 85.94 88 ILE A O 1
ATOM 725 N N . HIS A 1 89 ? -4.198 -8.960 -13.126 1.00 79.38 89 HIS A N 1
ATOM 726 C CA . HIS A 1 89 ? -2.808 -8.569 -13.381 1.00 79.38 89 HIS A CA 1
ATOM 727 C C . HIS A 1 89 ? -1.751 -9.419 -12.675 1.00 79.38 89 HIS A C 1
ATOM 729 O O . HIS A 1 89 ? -0.567 -9.245 -12.975 1.00 79.38 89 HIS A O 1
ATOM 735 N N . MET A 1 90 ? -2.124 -10.335 -11.777 1.00 82.38 90 MET A N 1
ATOM 736 C CA . MET A 1 90 ? -1.165 -11.308 -11.252 1.00 82.38 90 MET A CA 1
ATOM 737 C C . MET A 1 90 ? -0.808 -12.339 -12.319 1.00 82.38 90 MET A C 1
ATOM 739 O O . MET A 1 90 ? -1.679 -12.940 -12.940 1.00 82.38 90 MET A O 1
ATOM 743 N N . ALA A 1 91 ? 0.491 -12.564 -12.501 1.00 80.81 91 ALA A N 1
ATOM 744 C CA . ALA A 1 91 ? 0.984 -13.697 -13.270 1.00 80.81 91 ALA A CA 1
ATOM 745 C C . ALA A 1 91 ? 0.708 -15.019 -12.528 1.00 80.81 91 ALA A C 1
ATOM 747 O O . ALA A 1 91 ? 0.639 -15.035 -11.297 1.00 80.81 91 ALA A O 1
ATOM 748 N N . ASP A 1 92 ? 0.608 -16.132 -13.262 1.00 82.19 92 ASP A N 1
ATOM 749 C CA . ASP A 1 92 ? 0.345 -17.468 -12.696 1.00 82.19 92 ASP A CA 1
ATOM 750 C C . ASP A 1 92 ? 1.403 -17.890 -11.661 1.00 82.19 92 ASP A C 1
ATOM 752 O O . ASP A 1 92 ? 1.104 -18.539 -10.658 1.00 82.19 92 ASP A O 1
ATOM 756 N N . ASP A 1 93 ? 2.652 -17.476 -11.881 1.00 86.62 93 ASP A N 1
ATOM 757 C CA . ASP A 1 93 ? 3.788 -17.705 -10.985 1.00 86.62 93 ASP A CA 1
ATOM 758 C C . ASP A 1 93 ? 3.883 -16.669 -9.847 1.00 86.62 93 ASP A C 1
ATOM 760 O O . ASP A 1 93 ? 4.804 -16.722 -9.030 1.00 86.62 93 ASP A O 1
ATOM 764 N N . LYS A 1 94 ? 2.921 -15.738 -9.782 1.00 80.25 94 LYS A N 1
ATOM 765 C CA . LYS A 1 94 ? 2.844 -14.606 -8.846 1.00 80.25 94 LYS A CA 1
ATOM 766 C C . LYS A 1 94 ? 4.042 -13.660 -8.925 1.00 80.25 94 LYS A C 1
ATOM 768 O O . LYS A 1 94 ? 4.280 -12.887 -7.992 1.00 80.25 94 LYS A O 1
ATOM 773 N N . THR A 1 95 ? 4.789 -13.682 -10.028 1.00 81.06 95 THR A N 1
ATOM 774 C CA . THR A 1 95 ? 5.904 -12.760 -10.225 1.00 81.06 95 THR A CA 1
ATOM 775 C C . THR A 1 95 ? 5.374 -11.333 -10.341 1.00 81.06 95 THR A C 1
ATOM 777 O O . THR A 1 95 ? 4.556 -11.011 -11.204 1.00 81.06 95 THR A O 1
ATOM 780 N N . ILE A 1 96 ? 5.866 -10.447 -9.473 1.00 77.62 96 ILE A N 1
ATOM 781 C CA . ILE A 1 96 ? 5.530 -9.025 -9.521 1.00 77.62 96 ILE A CA 1
ATOM 782 C C . ILE A 1 96 ? 6.265 -8.386 -10.702 1.00 77.62 96 ILE A C 1
ATOM 784 O O . ILE A 1 96 ? 7.496 -8.302 -10.727 1.00 77.62 96 ILE A O 1
ATOM 788 N N . ALA A 1 97 ? 5.501 -7.890 -11.673 1.00 74.50 97 ALA A N 1
ATOM 789 C CA . ALA A 1 97 ? 6.018 -7.167 -12.825 1.00 74.50 97 ALA A CA 1
ATOM 790 C C . ALA A 1 97 ? 5.489 -5.728 -12.845 1.00 74.50 97 ALA A C 1
ATOM 792 O O . ALA A 1 97 ? 4.287 -5.474 -12.830 1.00 74.50 97 ALA A O 1
ATOM 793 N N . TRP A 1 98 ? 6.398 -4.759 -12.944 1.00 71.88 98 TRP A N 1
ATOM 794 C CA . TRP A 1 98 ? 6.037 -3.347 -13.059 1.00 71.88 98 TRP A CA 1
ATOM 795 C C . TRP A 1 98 ? 5.797 -2.999 -14.525 1.00 71.88 98 TRP A C 1
ATOM 797 O O . TRP A 1 98 ? 6.740 -2.926 -15.321 1.00 71.88 98 TRP A O 1
ATOM 807 N N . LYS A 1 99 ? 4.526 -2.800 -14.893 1.00 59.69 99 LYS A N 1
ATOM 808 C CA . LYS A 1 99 ? 4.121 -2.496 -16.271 1.00 59.69 99 LYS A CA 1
ATOM 809 C C . LYS A 1 99 ? 4.861 -1.259 -16.791 1.00 59.69 99 LYS A C 1
ATOM 811 O O . LYS A 1 99 ? 4.793 -0.174 -16.209 1.00 59.69 99 LYS A O 1
ATOM 816 N N . ARG A 1 100 ? 5.551 -1.416 -17.923 1.00 54.12 100 ARG A N 1
ATOM 817 C CA . ARG A 1 100 ? 5.940 -0.281 -18.769 1.00 54.12 100 ARG A CA 1
ATOM 818 C C . ARG A 1 100 ? 4.695 0.115 -19.561 1.00 54.12 100 ARG A C 1
ATOM 820 O O . ARG A 1 100 ? 4.072 -0.763 -20.152 1.00 54.12 100 ARG A O 1
ATOM 827 N N . VAL A 1 101 ? 4.296 1.384 -19.487 1.00 51.34 101 VAL A N 1
ATOM 828 C CA . VAL A 1 101 ? 3.218 1.915 -20.336 1.00 51.34 101 VAL A CA 1
ATOM 829 C C . VAL A 1 101 ? 3.757 2.114 -21.742 1.00 51.34 101 VAL A C 1
ATOM 831 O O . VAL A 1 101 ? 4.915 2.584 -21.844 1.00 51.34 101 VAL A O 1
#

Sequence (101 aa):
HQRSRNMPNIFCRFYAFRRLRYTKNGQLAIAGFSDPLRDATQDDLKLWLPLPDSPPPDLDLEMSRFLLLQVGDQFCDLLEQEKEAISIHMADDKTIAWKRV

Organism: NCBI:txid36148

=== Feature glossary ===
A reading guide for the features in this record.

Start from the sequence.

  · Sequence gives the chain of amino acids in standard one-letter code (A=alanine, C=cysteine, …, Y=tyrosine), read N→C. It is the only feature that is directly encoded by the gene; all structural features are derived from the folded form of this sequence.

Fold it, and you get atomic coordinates and the backbone conformation that goes with them.

  · The mmCIF table is the protein's shape written out atom by atom. For each backbone N, Cα, C, and carbonyl O, it records an (x, y, z) coordinate triple in Å plus the residue type, chain letter, and residue number.

  · Backbone dihedral angles. Every residue except chain termini has a φ (preceding-C → N → Cα → C) and a ψ (N → Cα → C → next-N). They are reported in degrees following the IUPAC sign convention. Secondary structure is essentially a statement about which (φ, ψ) basin each residue occupies.

  · DSSP 8-state secondary structure assigns each residue one of H (α-helix), G (3₁₀-helix), I (π-helix), E (extended β-strand), B (isolated β-bridge), T (hydrogen-bonded turn), S (bend), or '-' (coil). The assignment is computed from backbone hydrogen-bond geometry via the Kabsch–Sander algorithm.

  · P-SEA three-state annotation labels each residue as helix, strand, or coil based purely on the geometry of the Cα trace. It serves as a fallback when the full backbone (and thus DSSP) is unavailable.

Summarize the fold with a handful of shape descriptors and a per-residue structural alphabet.

  · Radius of gyration (Rg) is the root-mean-square distance of Cα atoms from their centroid — a single number for overall size and compactness. A globular domain of N residues has Rg ≈ 2.2·N^0.38 Å; an extended or disordered chain has a much larger Rg. The Cα contact count is the number of residue pairs whose Cα atoms are within 8 Å and are more than four positions apart in sequence — a standard proxy for tertiary packing density. The bounding box is the smallest axis-aligned box enclosing all Cα atoms.

  · Foldseek's 3Di representation compresses backbone geometry into a per-residue letter drawn from a learned twenty-state alphabet. It captures the tertiary interaction pattern around each residue — which residues are packed against it in space, regardless of where they are in sequence.

  · Accessible surface area quantifies burial. A residue with SASA near zero is packed into the hydrophobic core; one with SASA >100 Å² sits on the surface. Computed here via the Shrake–Rupley numerical algorithm with a 1.4 Å probe.

Ask how reliable the model is.

  · For AlphaFold models, the B-factor field carries pLDDT — the model's own estimate of local accuracy on a 0–100 scale. Regions with pLDDT<50 should be treated as essentially unmodeled; they often correspond to intrinsically disordered segments.

  · For experimental (PDB) structures, the B-factor (temperature factor) quantifies the positional spread of each atom in the crystal — a combination of thermal vibration and static disorder — in units of Å². High B-factors mark flexible loops or poorly resolved regions; low B-factors mark the rigid, well-ordered core.

  · PAE(i, j) answers: if I align the predicted and true structures on residue i, how far off (in Å) do I expect residue j to be? A block-diagonal PAE matrix with low values on the blocks and high values off-diagonal is the signature of a multi-domain protein with confidently predicted domains but uncertain inter-domain orientation.

Place it in context: what it resembles, what it is annotated as, and how it looks.

  · Structural nearest neighbors (via Foldseek easy-search vs the PDB). Reported per hit: target PDB id, E-value, and alignment TM-score. A TM-score above ~0.5 is the conventional threshold for 'same fold'.

  · Functional annotations link the protein to curated databases. InterPro entries identify conserved domains and families by matching the sequence against member-database signatures (Pfam, PROSITE, CDD, …). Gene Ontology (GO) terms describe molecular function, biological process, and cellular component in a controlled vocabulary. CATH places the structure in a hierarchical fold classification (Class/Architecture/Topology/Homologous-superfamily). The organism is the source species.

  · Plot images: a contact map (which residues are close in 3D, as an N×N binary image), a Ramachandran scatter (backbone torsion angles, revealing secondary-structure composition at a glance), and — for AlphaFold structures — a PAE heatmap (pairwise prediction confidence).

  · Structure images are PyMOL renders from six orthogonal camera directions. Cartoon representation draws helices as coils and strands as arrows; sticks shows the backbone as bonds; surface shows the solvent-excluded envelope. Rainbow coloring maps sequence position to hue (blue→red, N→C); chain coloring assigns a distinct color per polypeptide.